Protein AF-R1HQ92-F1 (afdb_monomer_lite)

Foldseek 3Di:
DPQCQAPVSVLVVLCPDDPCVVVPVDDDPDGRDDDDQAWEAEVPQDDVPDGHAQVRGIRARCVLVCRVVRRVVLVVVVVVPDSVVSSVVSVVVVVVRLVSQLVSLVVDPVCCVDPVSVCRVVPHRHYHD

Sequence (129 aa):
AAGLATAPGWAAALASTAKTRDLAAGTPIGPLRVVSAASHRLAPVSGPGWVAVGDAALAVDPLSSGGAAFAIESGRRAAAGSEAGYRAFVGSAAAEYRAVRREVYGWEARFAGNAFWRDRAEDRGLEVS

pLDDT: mean 88.84, std 8.11, range [52.06, 97.75]

Secondary structure (DSSP, 8-state):
-TTTTSHHHHHHHHHT-SSSTTTT-S--SS---------EE-SSSEETTEE--GGGTEE--GGG--HHHHHHHHHHHHHT--HHHHHHHHHHHHHHHHHHHHHHHHT--TTTTSHHHHHHHTTTT-EE-

InterPro domains:
  IPR036188 FAD/NAD(P)-binding domain superfamily [G3DSA:3.50.50.60] (3-127)
  IPR036188 FAD/NAD(P)-binding domain superfamily [SSF51905] (37-114)

Organism: NCBI:txid1292037

Structure (mmCIF, N/CA/C/O backbone):
data_AF-R1HQ92-F1
#
_entry.id   AF-R1HQ92-F1
#
loop_
_atom_site.group_PDB
_atom_site.id
_atom_site.type_symbol
_atom_site.label_atom_id
_atom_site.label_alt_id
_atom_site.label_comp_id
_atom_site.label_asym_id
_atom_site.label_entity_id
_atom_site.label_seq_id
_atom_site.pdbx_PDB_ins_code
_atom_site.Cartn_x
_atom_site.Cartn_y
_atom_site.Cartn_z
_atom_site.occupancy
_atom_site.B_iso_or_equiv
_atom_site.auth_seq_id
_atom_site.auth_comp_id
_atom_site.auth_asym_id
_atom_site.auth_atom_id
_atom_site.pdbx_PDB_model_num
ATOM 1 N N . ALA A 1 1 ? -3.850 -6.475 22.691 1.00 52.38 1 ALA A N 1
ATOM 2 C CA . ALA A 1 1 ? -4.342 -6.450 21.294 1.00 52.38 1 ALA A CA 1
ATOM 3 C C . ALA A 1 1 ? -4.906 -7.796 20.804 1.00 52.38 1 ALA A C 1
ATOM 5 O O . ALA A 1 1 ? -5.400 -7.849 19.682 1.00 52.38 1 ALA A O 1
ATOM 6 N N . ALA A 1 2 ? -4.894 -8.868 21.612 1.00 52.06 2 ALA A N 1
ATOM 7 C CA . ALA A 1 2 ? -5.565 -10.121 21.265 1.00 52.06 2 ALA A CA 1
ATOM 8 C C . ALA A 1 2 ? -7.085 -9.886 21.218 1.00 52.06 2 ALA A C 1
ATOM 10 O O . ALA A 1 2 ? -7.711 -9.697 22.255 1.00 52.06 2 ALA A O 1
ATOM 11 N N . GLY A 1 3 ? -7.652 -9.783 20.016 1.00 79.62 3 GLY A N 1
ATOM 12 C CA . GLY A 1 3 ? -9.095 -9.615 19.826 1.00 79.62 3 GLY A CA 1
ATOM 13 C C . GLY A 1 3 ? -9.501 -8.757 18.633 1.00 79.62 3 GLY A C 1
ATOM 14 O O . GLY A 1 3 ? -10.579 -8.973 18.103 1.00 79.62 3 GLY A O 1
ATOM 15 N N . LEU A 1 4 ? -8.656 -7.842 18.140 1.00 87.81 4 LEU A N 1
ATOM 16 C CA . LEU A 1 4 ? -9.046 -6.982 17.004 1.00 87.81 4 LEU A CA 1
ATOM 17 C C . LEU A 1 4 ? -9.327 -7.766 15.714 1.00 87.81 4 LEU A C 1
ATOM 19 O O . LEU A 1 4 ? -10.104 -7.317 14.881 1.00 87.81 4 LEU A O 1
ATOM 23 N N . ALA A 1 5 ? -8.719 -8.945 15.563 1.00 89.62 5 ALA A N 1
ATOM 24 C CA . ALA A 1 5 ? -8.933 -9.825 14.419 1.00 89.62 5 ALA A CA 1
ATOM 25 C C . ALA A 1 5 ? -10.205 -10.690 14.521 1.00 89.62 5 ALA A C 1
ATOM 27 O O . ALA A 1 5 ? -10.425 -11.554 13.678 1.00 89.62 5 ALA A O 1
ATOM 28 N N . THR A 1 6 ? -11.037 -10.490 15.547 1.00 90.44 6 THR A N 1
ATOM 29 C CA . THR A 1 6 ? -12.331 -11.166 15.692 1.00 90.44 6 THR A CA 1
ATOM 30 C C . THR A 1 6 ? -13.462 -10.158 15.545 1.00 90.44 6 THR A C 1
ATOM 32 O O . THR A 1 6 ? -13.312 -8.991 15.904 1.00 90.44 6 THR A O 1
ATOM 35 N N . ALA A 1 7 ? -14.619 -10.596 15.039 1.00 88.81 7 ALA A N 1
ATOM 36 C CA . ALA A 1 7 ? -15.773 -9.709 14.897 1.00 88.81 7 ALA A CA 1
ATOM 37 C C . ALA A 1 7 ? -16.185 -9.040 16.231 1.00 88.81 7 ALA A C 1
ATOM 39 O O . ALA A 1 7 ? -16.372 -7.822 16.227 1.00 88.81 7 ALA A O 1
ATOM 40 N N . PRO A 1 8 ? -16.240 -9.750 17.382 1.00 89.19 8 PRO A N 1
ATOM 41 C CA . PRO A 1 8 ? -16.550 -9.116 18.663 1.00 89.19 8 PRO A CA 1
ATOM 42 C C . PRO A 1 8 ? -15.497 -8.099 19.115 1.00 89.19 8 PRO A C 1
ATOM 44 O O . PRO A 1 8 ? -15.851 -7.020 19.587 1.00 89.19 8 PRO A O 1
ATOM 47 N N . GLY A 1 9 ? -14.204 -8.406 18.963 1.00 92.06 9 GLY A N 1
ATOM 48 C CA . GLY A 1 9 ? -13.152 -7.489 19.401 1.00 92.06 9 GLY A CA 1
ATOM 49 C C . GLY A 1 9 ? -13.012 -6.267 18.492 1.00 92.06 9 GLY A C 1
ATOM 50 O O . GLY A 1 9 ? -12.788 -5.166 18.995 1.00 92.06 9 GLY A O 1
ATOM 51 N N . TRP A 1 10 ? -13.225 -6.424 17.182 1.00 90.31 10 TRP A N 1
ATOM 52 C CA . TRP A 1 10 ? -13.344 -5.303 16.248 1.00 90.31 10 TRP A CA 1
ATOM 53 C C . TRP A 1 10 ? -14.525 -4.393 16.606 1.00 90.31 10 TRP A C 1
ATOM 55 O O . TRP A 1 10 ? -14.347 -3.183 16.734 1.00 90.31 10 TRP A O 1
ATOM 65 N N . ALA A 1 11 ? -15.711 -4.966 16.838 1.00 89.19 11 ALA A N 1
ATOM 66 C CA . ALA A 1 11 ? -16.904 -4.206 17.207 1.00 89.19 11 ALA A CA 1
ATOM 67 C C . ALA A 1 11 ? -16.719 -3.441 18.528 1.00 89.19 11 ALA A C 1
ATOM 69 O O . ALA A 1 11 ? -17.058 -2.261 18.610 1.00 89.19 11 ALA A O 1
ATOM 70 N N . ALA A 1 12 ? -16.121 -4.076 19.541 1.00 90.44 12 ALA A N 1
ATOM 71 C CA . ALA A 1 12 ? -15.811 -3.427 20.813 1.00 90.44 12 ALA A CA 1
ATOM 72 C C . ALA A 1 12 ? -14.825 -2.258 20.642 1.00 90.44 12 ALA A C 1
ATOM 74 O O . ALA A 1 12 ? -15.029 -1.181 21.207 1.00 90.44 12 ALA A O 1
ATOM 75 N N . ALA A 1 13 ? -13.779 -2.437 19.830 1.00 91.19 13 ALA A N 1
ATOM 76 C CA . ALA A 1 13 ? -12.817 -1.378 19.549 1.00 91.19 13 ALA A CA 1
ATOM 77 C C . ALA A 1 13 ? -13.461 -0.208 18.794 1.00 91.19 13 ALA A C 1
ATOM 79 O O . ALA A 1 13 ? -13.306 0.939 19.210 1.00 91.19 13 ALA A O 1
ATOM 80 N N . LEU A 1 14 ? -14.245 -0.485 17.750 1.00 90.44 14 LEU A N 1
ATOM 81 C CA . LEU A 1 14 ? -14.992 0.526 17.005 1.00 90.44 14 LEU A CA 1
ATOM 82 C C . LEU A 1 14 ? -15.946 1.312 17.915 1.00 90.44 14 LEU A C 1
ATOM 84 O O . LEU A 1 14 ? -15.967 2.545 17.878 1.00 90.44 14 LEU A O 1
ATOM 88 N N . ALA A 1 15 ? -16.662 0.609 18.795 1.00 90.62 15 ALA A N 1
ATOM 89 C CA . ALA A 1 15 ? -17.540 1.222 19.780 1.00 90.62 15 ALA A CA 1
ATOM 90 C C . ALA A 1 15 ? -16.769 2.118 20.760 1.00 90.62 15 ALA A C 1
ATOM 92 O O . ALA A 1 15 ? -17.334 3.099 21.216 1.00 90.62 15 ALA A O 1
ATOM 93 N N . SER A 1 16 ? -15.498 1.859 21.069 1.00 92.25 16 SER A N 1
ATOM 94 C CA . SER A 1 16 ? -14.697 2.725 21.954 1.00 92.25 16 SER A CA 1
ATOM 95 C C . SER A 1 16 ? -14.192 4.024 21.302 1.00 92.25 16 SER A C 1
ATOM 97 O O . SER A 1 16 ? -13.644 4.883 21.992 1.00 92.25 16 SER A O 1
ATOM 99 N N . THR A 1 17 ? -14.371 4.203 19.988 1.00 92.31 17 THR A N 1
ATOM 100 C CA . THR A 1 17 ? -13.892 5.402 19.281 1.00 92.31 17 THR A CA 1
ATOM 101 C C . THR A 1 17 ? -14.752 6.633 19.580 1.00 92.31 17 THR A C 1
ATOM 103 O O . THR A 1 17 ? -15.971 6.551 19.662 1.00 92.31 17 THR A O 1
ATOM 106 N N . ALA A 1 18 ? -14.134 7.810 19.704 1.00 92.19 18 ALA A N 1
ATOM 107 C CA . ALA A 1 18 ? -14.866 9.042 20.021 1.00 92.19 18 ALA A CA 1
ATOM 108 C C . ALA A 1 18 ? -15.536 9.703 18.801 1.00 92.19 18 ALA A C 1
ATOM 110 O O . ALA A 1 18 ? -16.542 10.386 18.951 1.00 92.19 18 ALA A O 1
ATOM 111 N N . LYS A 1 19 ? -14.954 9.557 17.602 1.00 91.38 19 LYS A N 1
ATOM 112 C CA . LYS A 1 19 ? -15.367 10.308 16.397 1.00 91.38 19 LYS A CA 1
ATOM 113 C C . LYS A 1 19 ? -16.058 9.463 15.332 1.00 91.38 19 LYS A C 1
ATOM 115 O O . LYS A 1 19 ? -16.742 10.017 14.483 1.00 91.38 19 LYS A O 1
ATOM 120 N N . THR A 1 20 ? -15.870 8.147 15.360 1.00 91.62 20 THR A N 1
ATOM 121 C CA . THR A 1 20 ? -16.321 7.245 14.291 1.00 91.62 20 THR A CA 1
ATOM 122 C C . THR A 1 20 ? -17.373 6.241 14.743 1.00 91.62 20 THR A C 1
ATOM 124 O O . THR A 1 20 ? -17.961 5.586 13.889 1.00 91.62 20 THR A O 1
ATOM 127 N N . ARG A 1 21 ? -17.649 6.122 16.051 1.00 92.88 21 ARG A N 1
ATOM 128 C CA . ARG A 1 21 ? -18.590 5.120 16.576 1.00 92.88 21 ARG A CA 1
ATOM 129 C C . ARG A 1 21 ? -19.995 5.278 15.992 1.00 92.88 21 ARG A C 1
ATOM 131 O O . ARG A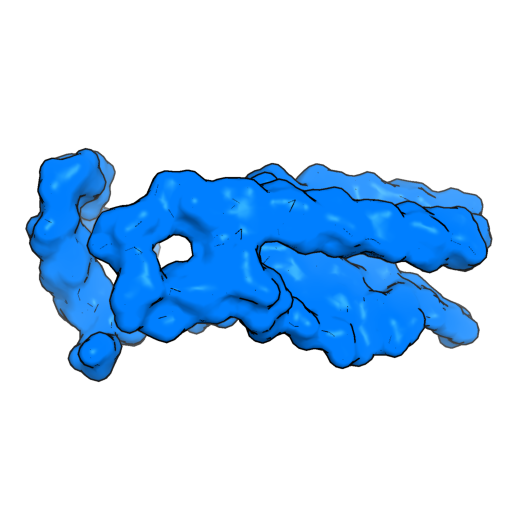 1 21 ? -20.564 4.293 15.544 1.00 92.88 21 ARG A O 1
ATOM 138 N N . ASP A 1 22 ? -20.498 6.512 15.923 1.00 90.88 22 ASP A N 1
ATOM 139 C CA . ASP A 1 22 ? -21.857 6.792 15.448 1.00 90.88 22 ASP A CA 1
ATOM 140 C C . ASP A 1 22 ? -21.953 6.619 13.926 1.00 90.88 22 ASP A C 1
ATOM 142 O O . ASP A 1 22 ? -22.921 6.060 13.422 1.00 90.88 22 ASP A O 1
ATOM 146 N N . LEU A 1 23 ? -20.902 7.010 13.193 1.00 89.12 23 LEU A N 1
ATOM 147 C CA . LEU A 1 23 ? -20.809 6.817 11.739 1.00 89.12 23 LEU A CA 1
ATOM 148 C C . LEU A 1 23 ? -20.759 5.339 11.343 1.00 89.12 23 LEU A C 1
ATOM 150 O O . LEU A 1 23 ? -21.175 4.973 10.248 1.00 89.12 23 LEU A O 1
ATOM 154 N N . ALA A 1 24 ? -20.227 4.498 12.224 1.00 86.75 24 ALA A N 1
ATOM 155 C CA . ALA A 1 24 ? -20.025 3.083 11.970 1.00 86.75 24 ALA A CA 1
ATOM 156 C C . ALA A 1 24 ? -21.034 2.187 12.712 1.00 86.75 24 ALA A C 1
ATOM 158 O O . ALA A 1 24 ? -20.853 0.970 12.739 1.00 86.75 24 ALA A O 1
ATOM 159 N N . ALA A 1 25 ? -22.105 2.760 13.276 1.00 81.06 25 ALA A N 1
ATOM 160 C CA . ALA A 1 25 ? -23.159 2.067 14.027 1.00 81.06 25 ALA A CA 1
ATOM 161 C C . ALA A 1 25 ? -24.096 1.193 13.153 1.00 81.06 25 ALA A C 1
ATOM 163 O O . ALA A 1 25 ? -25.276 1.027 13.457 1.00 81.06 25 ALA A O 1
ATOM 164 N N . GLY A 1 26 ? -23.586 0.641 12.049 1.00 85.12 26 GLY A N 1
ATOM 165 C CA . GLY A 1 26 ? -24.333 -0.183 11.101 1.00 85.12 26 GLY A CA 1
ATOM 166 C C . GLY A 1 26 ? -24.236 -1.687 11.365 1.00 85.12 26 GLY A C 1
ATOM 167 O O . GLY A 1 26 ? -23.486 -2.163 12.219 1.00 85.12 26 GLY A O 1
ATOM 168 N N . THR A 1 27 ? -24.986 -2.459 10.580 1.00 84.50 27 THR A N 1
ATOM 169 C CA . THR A 1 27 ? -24.920 -3.925 10.586 1.00 84.50 27 THR A CA 1
ATOM 170 C C . THR A 1 27 ? -23.838 -4.412 9.614 1.00 84.50 27 THR A C 1
ATOM 172 O O . THR A 1 27 ? -23.852 -4.007 8.449 1.00 84.50 27 THR A O 1
ATOM 175 N N . PRO A 1 28 ? -22.911 -5.294 10.035 1.00 84.25 28 PRO A N 1
ATOM 176 C CA . PRO A 1 28 ? -21.953 -5.910 9.123 1.00 84.25 28 PRO A CA 1
ATOM 177 C C . PRO A 1 28 ? -22.656 -6.670 7.990 1.00 84.25 28 PRO A C 1
ATOM 179 O O . PRO A 1 28 ? -23.521 -7.504 8.242 1.00 84.25 28 PRO A O 1
ATOM 182 N N . ILE A 1 29 ? -22.245 -6.423 6.745 1.00 89.69 29 ILE A N 1
ATOM 183 C CA . ILE A 1 29 ? -22.792 -7.086 5.545 1.00 89.69 29 ILE A CA 1
ATOM 184 C C . ILE A 1 29 ? -22.062 -8.395 5.181 1.00 89.69 29 ILE A C 1
ATOM 186 O O . ILE A 1 29 ? -22.310 -8.977 4.129 1.00 89.69 29 ILE A O 1
ATOM 190 N N . GLY A 1 30 ? -21.134 -8.859 6.025 1.00 89.94 30 GLY A N 1
ATOM 191 C CA . GLY A 1 30 ? -20.328 -10.057 5.787 1.00 89.94 30 GLY A CA 1
ATOM 192 C C . GLY A 1 30 ? -19.321 -10.348 6.909 1.00 89.94 30 GLY A C 1
ATOM 193 O O . GLY A 1 30 ? -19.259 -9.600 7.890 1.00 89.94 30 GLY A O 1
ATOM 194 N N . PRO A 1 31 ? -18.531 -11.432 6.787 1.00 91.38 31 PRO A N 1
ATOM 195 C CA . PRO A 1 31 ? -17.537 -11.8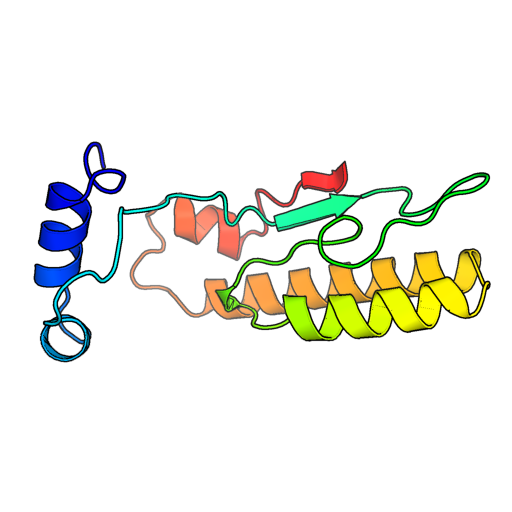03 7.790 1.00 91.38 31 PRO A CA 1
ATOM 196 C C . PRO A 1 31 ? -16.387 -10.788 7.859 1.00 91.38 31 PRO A C 1
ATOM 198 O O . PRO A 1 31 ? -15.993 -10.202 6.847 1.00 91.38 31 PRO A O 1
ATOM 201 N N . LEU A 1 32 ? -15.803 -10.624 9.052 1.00 90.25 32 LEU A N 1
ATOM 202 C CA . LEU A 1 32 ? -14.597 -9.817 9.237 1.00 90.25 32 LEU A CA 1
ATOM 203 C C . LEU A 1 32 ? -13.439 -10.433 8.443 1.00 90.25 32 LEU A C 1
ATOM 205 O O . LEU A 1 32 ? -13.120 -11.610 8.609 1.00 90.25 32 LEU A O 1
ATOM 209 N N . ARG A 1 33 ? -12.783 -9.616 7.617 1.00 91.69 33 ARG A N 1
ATOM 210 C CA . ARG A 1 33 ? -11.547 -9.985 6.924 1.00 91.69 33 ARG A CA 1
ATOM 211 C C . ARG A 1 33 ? -10.410 -9.116 7.424 1.00 91.69 33 ARG A C 1
ATOM 213 O O . ARG A 1 33 ? -10.512 -7.894 7.405 1.00 91.69 33 ARG A O 1
ATOM 220 N N . VAL A 1 34 ? -9.332 -9.765 7.843 1.00 90.56 34 VAL A N 1
ATOM 221 C CA . VAL A 1 34 ? -8.090 -9.104 8.232 1.00 90.56 34 VAL A CA 1
ATOM 222 C C . VAL A 1 34 ? -7.062 -9.411 7.163 1.00 90.56 34 VAL A C 1
ATOM 224 O O . VAL A 1 34 ? -6.785 -10.573 6.878 1.00 90.56 34 VAL A O 1
ATOM 227 N N . VAL A 1 35 ? -6.523 -8.360 6.561 1.00 90.50 35 VAL A N 1
ATOM 228 C CA . VAL A 1 35 ? -5.479 -8.444 5.542 1.00 90.50 35 VAL A CA 1
ATOM 229 C C . VAL A 1 35 ? -4.306 -7.575 5.965 1.00 90.50 35 VAL A C 1
ATOM 231 O O . VAL A 1 35 ? -4.476 -6.600 6.701 1.00 90.50 35 VAL A O 1
ATOM 234 N N . SER A 1 36 ? -3.108 -7.944 5.522 1.00 87.00 36 SER A N 1
ATOM 235 C CA . SER A 1 36 ? -1.933 -7.106 5.728 1.00 87.00 36 SER A CA 1
ATOM 236 C C . SER A 1 36 ? -2.078 -5.807 4.936 1.00 87.00 36 SER A C 1
ATOM 238 O O . SER A 1 36 ? -2.438 -5.835 3.763 1.00 87.00 36 SER A O 1
ATOM 240 N N . ALA A 1 37 ? -1.762 -4.684 5.576 1.00 86.19 37 ALA A N 1
ATOM 241 C CA . ALA A 1 37 ? -1.575 -3.387 4.926 1.00 86.19 37 ALA A CA 1
ATOM 242 C C . ALA A 1 37 ? -0.082 -3.008 4.878 1.00 86.19 37 ALA A C 1
ATOM 244 O O . ALA A 1 37 ? 0.269 -1.828 4.918 1.00 86.19 37 ALA A O 1
ATOM 245 N N . ALA A 1 38 ? 0.804 -4.011 4.899 1.00 87.25 38 ALA A N 1
ATOM 246 C CA . ALA A 1 38 ? 2.240 -3.800 4.815 1.00 87.25 38 ALA A CA 1
ATOM 247 C C . ALA A 1 38 ? 2.621 -3.239 3.444 1.00 87.25 38 ALA A C 1
ATOM 249 O O . ALA A 1 38 ? 2.118 -3.668 2.406 1.00 87.25 38 ALA A O 1
ATOM 250 N N . SER A 1 39 ? 3.531 -2.277 3.466 1.00 90.00 39 SER A N 1
ATOM 251 C CA . SER A 1 39 ? 4.054 -1.643 2.267 1.00 90.00 39 SER A CA 1
ATOM 252 C C . SER A 1 39 ? 5.343 -2.331 1.852 1.00 90.00 39 SER A C 1
ATOM 254 O O . SER A 1 39 ? 6.185 -2.632 2.699 1.00 90.00 39 SER A O 1
ATOM 256 N N . HIS A 1 40 ? 5.505 -2.565 0.558 1.00 92.12 40 HIS A N 1
ATOM 257 C CA . HIS A 1 40 ? 6.675 -3.246 0.019 1.00 92.12 40 HIS A CA 1
ATOM 258 C C . HIS A 1 40 ? 6.977 -2.752 -1.389 1.00 92.12 40 HIS A C 1
ATOM 260 O O . HIS A 1 40 ? 6.109 -2.203 -2.066 1.00 92.12 40 HIS A O 1
ATOM 266 N N . ARG A 1 41 ? 8.207 -2.981 -1.839 1.00 93.75 41 ARG A N 1
ATOM 267 C CA . ARG A 1 41 ? 8.628 -2.746 -3.219 1.00 93.75 41 ARG A CA 1
ATOM 268 C C . ARG A 1 41 ? 9.440 -3.930 -3.714 1.00 93.75 41 ARG A C 1
ATOM 270 O O . ARG A 1 41 ? 10.414 -4.299 -3.065 1.00 93.75 41 ARG A O 1
ATOM 277 N N . LEU A 1 42 ? 9.118 -4.416 -4.907 1.00 96.06 42 LEU A N 1
ATOM 278 C CA . LEU A 1 42 ? 9.940 -5.403 -5.597 1.00 96.06 42 LEU A CA 1
ATOM 279 C C . LEU A 1 42 ? 11.200 -4.744 -6.193 1.00 96.06 42 LEU A C 1
ATOM 281 O O . LEU A 1 42 ? 11.135 -3.658 -6.781 1.00 96.06 42 LEU A O 1
ATOM 285 N N . ALA A 1 43 ? 12.362 -5.374 -6.063 1.00 91.25 43 ALA A N 1
ATOM 286 C CA . ALA A 1 43 ? 13.614 -4.940 -6.668 1.00 91.25 43 ALA A CA 1
ATOM 287 C C . ALA A 1 43 ? 14.453 -6.157 -7.121 1.00 91.25 43 ALA A C 1
ATOM 289 O O . ALA A 1 43 ? 15.077 -6.812 -6.293 1.00 91.25 43 ALA A O 1
ATOM 290 N N . PRO A 1 44 ? 14.573 -6.428 -8.437 1.00 92.75 44 PRO A N 1
ATOM 291 C CA . PRO A 1 44 ? 14.115 -5.611 -9.564 1.00 92.75 44 PRO A CA 1
ATOM 292 C C . PRO A 1 44 ? 12.603 -5.721 -9.832 1.00 92.75 44 PRO A C 1
ATOM 294 O O . PRO A 1 44 ? 12.009 -6.755 -9.592 1.00 92.75 44 PRO A O 1
ATOM 297 N N . VAL A 1 45 ? 11.983 -4.681 -10.406 1.00 95.75 45 VAL A N 1
ATOM 298 C CA . VAL A 1 45 ? 10.536 -4.672 -10.756 1.00 95.75 45 VAL A CA 1
ATOM 299 C C . VAL A 1 45 ? 10.207 -5.354 -12.091 1.00 95.75 45 VAL A C 1
ATOM 301 O O . VAL A 1 45 ? 9.053 -5.399 -12.511 1.00 95.75 45 VAL A O 1
ATOM 304 N N . SER A 1 46 ? 11.226 -5.828 -12.799 1.00 94.94 46 SER A N 1
ATOM 305 C CA . SER A 1 46 ? 11.119 -6.467 -14.109 1.00 94.94 46 SER A CA 1
ATOM 306 C C . SER A 1 46 ? 12.311 -7.388 -14.348 1.00 94.94 46 SER A C 1
ATOM 308 O O . SER A 1 46 ? 13.352 -7.274 -13.686 1.00 94.94 46 SER A O 1
ATOM 310 N N . GLY A 1 47 ? 12.180 -8.262 -15.337 1.00 92.75 47 GLY A N 1
ATOM 311 C CA . GLY A 1 47 ? 13.242 -9.138 -15.807 1.00 92.75 47 GLY A CA 1
ATOM 312 C C . GLY A 1 47 ? 12.869 -9.809 -17.129 1.00 92.75 47 GLY A C 1
ATOM 313 O O . GLY A 1 47 ? 11.874 -9.436 -17.754 1.00 92.75 47 GLY A O 1
ATOM 314 N N . PRO A 1 48 ? 13.653 -10.798 -17.586 1.00 92.00 48 PRO A N 1
ATOM 315 C CA . PRO A 1 48 ? 13.411 -11.452 -18.868 1.00 92.00 48 PRO A CA 1
ATOM 316 C C . PRO A 1 48 ? 11.996 -12.042 -18.957 1.00 92.00 48 PRO A C 1
ATOM 318 O O . PRO A 1 48 ? 11.658 -12.975 -18.233 1.00 92.00 48 PRO A O 1
ATOM 321 N N . GLY A 1 49 ? 11.169 -11.486 -19.848 1.00 91.75 49 GLY A N 1
ATOM 322 C CA . GLY A 1 49 ? 9.805 -11.959 -20.100 1.00 91.75 49 GLY A CA 1
ATOM 323 C C . GLY A 1 49 ? 8.763 -11.581 -19.042 1.00 91.75 49 GLY A C 1
ATOM 324 O O . GLY A 1 49 ? 7.641 -12.074 -19.122 1.00 91.75 49 GLY A O 1
ATOM 325 N N . TRP A 1 50 ? 9.089 -10.721 -18.069 1.00 94.88 50 TRP A N 1
ATOM 326 C CA . TRP A 1 50 ? 8.134 -10.323 -17.034 1.00 94.88 50 TRP A CA 1
ATOM 327 C C . TRP A 1 50 ? 8.325 -8.886 -16.542 1.00 94.88 50 TRP A C 1
ATOM 329 O O . TRP A 1 50 ? 9.420 -8.321 -16.533 1.00 94.88 50 TRP A O 1
ATOM 339 N N . VAL A 1 51 ? 7.225 -8.303 -16.073 1.00 96.69 51 VAL A N 1
ATOM 340 C CA . VAL A 1 51 ? 7.183 -6.986 -15.438 1.00 96.69 51 VAL A CA 1
ATOM 341 C C . VAL A 1 51 ? 6.131 -7.009 -14.333 1.00 96.69 51 VAL A C 1
ATOM 343 O O . VAL A 1 51 ? 4.998 -7.428 -14.561 1.00 96.69 51 VAL A O 1
ATOM 346 N N . ALA A 1 52 ? 6.508 -6.603 -13.123 1.00 97.75 52 ALA A N 1
ATOM 347 C CA . ALA A 1 52 ? 5.568 -6.442 -12.022 1.00 97.75 52 AL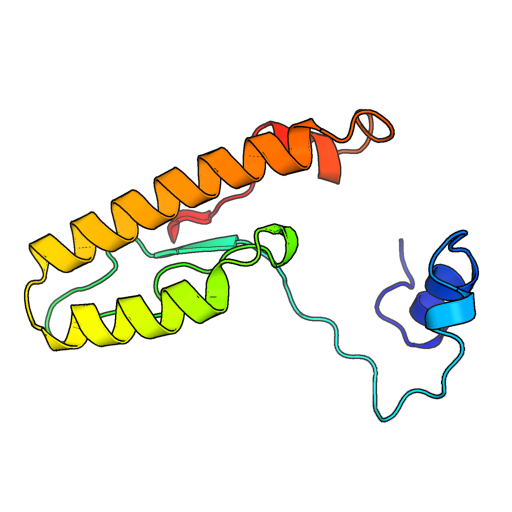A A CA 1
ATOM 348 C C . ALA A 1 52 ? 4.855 -5.092 -12.158 1.00 97.75 52 ALA A C 1
ATOM 350 O O . ALA A 1 52 ? 5.495 -4.102 -12.507 1.00 97.75 52 ALA A O 1
ATOM 351 N N . VAL A 1 53 ? 3.553 -5.030 -11.871 1.00 97.50 53 VAL A N 1
ATOM 352 C CA . VAL A 1 53 ? 2.717 -3.813 -11.933 1.00 97.50 53 VAL A CA 1
ATOM 353 C C . VAL A 1 53 ? 1.798 -3.737 -10.715 1.00 97.50 53 VAL A C 1
ATOM 355 O O . VAL A 1 53 ? 1.546 -4.754 -10.068 1.00 97.50 53 VAL A O 1
ATOM 358 N N . GLY A 1 54 ? 1.293 -2.543 -10.396 1.00 96.00 54 GLY A N 1
ATOM 359 C CA . GLY A 1 54 ? 0.465 -2.311 -9.208 1.00 96.00 54 GLY A CA 1
ATOM 360 C C . GLY A 1 54 ? 1.115 -2.832 -7.933 1.00 96.00 54 GLY A C 1
ATOM 361 O O . GLY A 1 54 ? 2.328 -2.698 -7.759 1.00 96.00 54 GLY A O 1
ATOM 362 N N . ASP A 1 55 ? 0.320 -3.469 -7.076 1.00 94.69 55 ASP A N 1
ATOM 363 C CA . ASP A 1 55 ?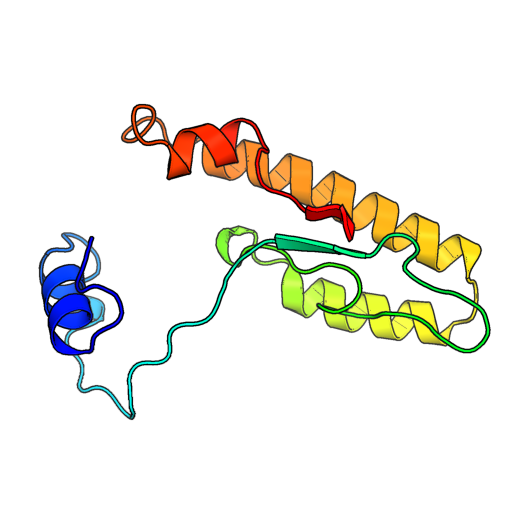 0.796 -3.975 -5.786 1.00 94.69 55 ASP A CA 1
ATOM 364 C C . ASP A 1 55 ? 1.928 -5.001 -5.919 1.00 94.69 55 ASP A C 1
ATOM 366 O O . ASP A 1 55 ? 2.707 -5.134 -4.989 1.00 94.69 55 ASP A O 1
ATOM 370 N N . ALA A 1 56 ? 2.085 -5.682 -7.064 1.00 95.69 56 ALA A N 1
ATOM 371 C CA . ALA A 1 56 ? 3.218 -6.586 -7.282 1.00 95.69 56 ALA A CA 1
ATOM 372 C C . ALA A 1 56 ? 4.556 -5.843 -7.462 1.00 95.69 56 ALA A C 1
ATOM 374 O O . ALA A 1 56 ? 5.618 -6.423 -7.247 1.00 95.69 56 ALA A O 1
ATOM 375 N N . ALA A 1 57 ? 4.527 -4.580 -7.901 1.00 96.31 57 ALA A N 1
ATOM 376 C CA . ALA A 1 57 ? 5.720 -3.743 -8.035 1.00 96.31 57 ALA A CA 1
ATOM 377 C C . ALA A 1 57 ? 5.974 -2.896 -6.785 1.00 96.31 57 ALA A C 1
ATOM 379 O O . ALA A 1 57 ? 7.118 -2.762 -6.343 1.00 96.31 57 ALA A O 1
ATOM 380 N N . LEU A 1 58 ? 4.915 -2.288 -6.254 1.00 94.81 58 LEU A N 1
ATOM 381 C CA . LEU A 1 58 ? 4.952 -1.404 -5.097 1.00 94.81 58 LEU A CA 1
ATOM 382 C C . LEU A 1 58 ? 3.558 -1.374 -4.467 1.00 94.81 58 LEU A C 1
ATOM 384 O O . LEU A 1 58 ? 2.626 -0.845 -5.071 1.00 94.81 58 LEU A O 1
ATOM 388 N N . ALA A 1 59 ? 3.437 -1.874 -3.239 1.00 93.12 59 ALA A N 1
ATOM 389 C CA . ALA A 1 59 ? 2.253 -1.667 -2.414 1.00 93.12 59 ALA A CA 1
ATOM 390 C C . ALA A 1 59 ? 2.533 -0.579 -1.372 1.00 93.12 59 ALA A C 1
ATOM 392 O O . ALA A 1 59 ? 3.558 -0.600 -0.684 1.00 93.12 59 ALA A O 1
ATOM 393 N N . VAL A 1 60 ? 1.601 0.360 -1.236 1.00 90.38 60 VAL A N 1
ATOM 394 C CA . VAL A 1 60 ? 1.673 1.490 -0.299 1.00 90.38 60 VAL A CA 1
ATOM 395 C C . VAL A 1 60 ? 0.589 1.362 0.763 1.00 90.38 60 VAL A C 1
ATOM 397 O O . VAL A 1 60 ? -0.485 0.825 0.494 1.00 90.38 60 VAL A O 1
ATOM 400 N N . ASP A 1 61 ? 0.843 1.839 1.982 1.00 87.62 61 ASP A N 1
ATOM 401 C CA . ASP A 1 61 ? -0.181 1.796 3.026 1.00 87.62 61 ASP A CA 1
ATOM 402 C C . ASP A 1 61 ? -1.349 2.746 2.689 1.00 87.62 61 ASP A C 1
ATOM 404 O O . ASP A 1 61 ? -1.134 3.823 2.114 1.00 87.62 61 ASP A O 1
ATOM 408 N N . PRO A 1 62 ? -2.595 2.374 3.037 1.00 76.31 62 PRO A N 1
ATOM 409 C CA . PRO A 1 62 ? -3.793 3.073 2.574 1.00 76.31 62 PRO A CA 1
ATOM 410 C C . PRO A 1 62 ? -3.914 4.507 3.098 1.00 76.31 62 PRO A C 1
ATOM 412 O O . PRO A 1 62 ? -4.658 5.293 2.517 1.00 76.31 62 PRO A O 1
ATOM 415 N N . LEU A 1 63 ? -3.166 4.877 4.143 1.00 80.25 63 LEU A N 1
ATOM 416 C CA . LEU A 1 63 ? -3.152 6.244 4.664 1.00 80.25 63 LEU A CA 1
ATOM 417 C C . LEU A 1 63 ? -2.586 7.245 3.643 1.00 80.25 63 LEU A C 1
ATOM 419 O O . LEU A 1 63 ? -2.988 8.402 3.632 1.00 80.25 63 LEU A O 1
ATOM 423 N N . SER A 1 64 ? -1.694 6.788 2.759 1.00 70.94 64 SER A N 1
ATOM 424 C CA . SER A 1 64 ? -1.062 7.615 1.722 1.00 70.94 64 SER A CA 1
ATOM 425 C C . SER A 1 64 ? -1.909 7.801 0.450 1.00 70.94 64 SER A C 1
ATOM 427 O O . SER A 1 64 ? -1.550 8.597 -0.410 1.00 70.94 64 SER A O 1
ATOM 429 N N . SER A 1 65 ? -3.029 7.075 0.311 1.00 71.12 65 SER A N 1
ATOM 430 C CA . SER A 1 65 ? -3.996 7.178 -0.799 1.00 71.12 65 SER A CA 1
ATOM 431 C C . SER A 1 65 ? -3.421 7.100 -2.237 1.00 71.12 65 SER A C 1
ATOM 433 O O . SER A 1 65 ? -4.004 7.665 -3.164 1.00 71.12 65 SER A O 1
ATOM 435 N N . GLY A 1 66 ? -2.314 6.378 -2.461 1.00 81.12 66 GLY A N 1
ATOM 436 C CA . GLY A 1 66 ? -1.633 6.319 -3.771 1.00 81.12 66 GLY A CA 1
ATOM 437 C C . GLY A 1 66 ? -1.798 5.029 -4.594 1.00 81.12 66 GLY A C 1
ATOM 438 O O . GLY A 1 66 ? -1.512 5.028 -5.791 1.00 81.12 66 GLY A O 1
ATOM 439 N N . GLY A 1 67 ? -2.258 3.926 -3.987 1.00 87.44 67 GLY A N 1
ATOM 440 C CA . GLY A 1 67 ? -2.143 2.580 -4.579 1.00 87.44 67 GLY A CA 1
ATOM 441 C C . GLY A 1 67 ? -2.882 2.388 -5.910 1.00 87.44 67 GLY A C 1
ATOM 442 O O . GLY A 1 67 ? -2.303 1.907 -6.881 1.00 87.44 67 GLY A O 1
ATOM 443 N N . ALA A 1 68 ? -4.142 2.825 -6.000 1.00 91.00 68 ALA A N 1
ATOM 444 C CA . ALA A 1 68 ? -4.949 2.639 -7.210 1.00 91.00 68 ALA A CA 1
ATOM 445 C C . ALA A 1 68 ? -4.422 3.449 -8.410 1.00 91.00 68 ALA A C 1
ATOM 447 O O . ALA A 1 68 ? -4.336 2.931 -9.524 1.00 91.00 68 ALA A O 1
ATOM 448 N N . ALA A 1 69 ? -4.029 4.707 -8.181 1.00 91.94 69 ALA A N 1
ATOM 449 C CA . ALA A 1 69 ? -3.449 5.557 -9.220 1.00 91.94 69 ALA A CA 1
ATOM 450 C C . ALA A 1 69 ? -2.117 4.980 -9.724 1.00 91.94 69 ALA A C 1
ATOM 452 O O . ALA A 1 69 ? -1.895 4.891 -10.934 1.00 91.94 69 ALA A O 1
ATOM 453 N N . PHE A 1 70 ? -1.267 4.510 -8.803 1.00 94.81 70 PHE A N 1
ATOM 454 C CA . PHE A 1 70 ? -0.027 3.825 -9.152 1.00 94.81 70 PHE A CA 1
ATOM 455 C C . PHE A 1 70 ? -0.281 2.545 -9.960 1.00 94.81 70 PHE A C 1
ATOM 457 O O . PHE A 1 70 ? 0.401 2.311 -10.956 1.00 94.81 70 PHE A O 1
ATOM 464 N N . ALA A 1 71 ? -1.271 1.727 -9.592 1.00 95.75 71 ALA A N 1
ATOM 465 C CA . ALA A 1 71 ? -1.589 0.492 -10.310 1.00 95.75 71 ALA A CA 1
ATOM 466 C C . ALA A 1 71 ? -1.974 0.734 -11.776 1.00 95.75 71 ALA A C 1
ATOM 468 O O . ALA A 1 71 ? -1.480 0.045 -12.669 1.00 95.75 71 ALA A O 1
ATOM 469 N N . ILE A 1 72 ? -2.787 1.758 -12.037 1.00 96.00 72 ILE A N 1
ATOM 470 C CA . ILE A 1 72 ? -3.185 2.124 -13.401 1.00 96.00 72 ILE A CA 1
ATOM 471 C C . ILE A 1 72 ? -1.978 2.640 -14.195 1.00 96.00 72 ILE A C 1
ATOM 473 O O . ILE A 1 72 ? -1.709 2.173 -15.305 1.00 96.00 72 ILE A O 1
ATOM 477 N N . GLU A 1 73 ? -1.224 3.582 -13.628 1.00 95.62 73 GLU A N 1
ATOM 478 C CA . GLU A 1 73 ? -0.095 4.201 -14.327 1.00 95.62 73 GLU A CA 1
ATOM 479 C C . GLU A 1 73 ? 1.056 3.213 -14.563 1.00 95.62 73 GLU A C 1
ATOM 481 O O . GLU A 1 73 ? 1.674 3.216 -15.631 1.00 95.62 73 GLU A O 1
ATOM 486 N N . SER A 1 74 ? 1.321 2.328 -13.601 1.00 96.88 74 SER A N 1
ATOM 487 C CA . SER A 1 74 ? 2.329 1.276 -13.738 1.00 96.88 74 SER A CA 1
ATOM 488 C C . SER A 1 74 ? 1.974 0.295 -14.855 1.00 96.88 74 SER A C 1
ATOM 490 O O . SER A 1 74 ? 2.826 0.027 -15.701 1.00 96.88 74 SER A O 1
ATOM 492 N N . GLY A 1 75 ? 0.717 -0.152 -14.947 1.00 96.88 75 GLY A N 1
ATOM 493 C CA . GLY A 1 75 ? 0.249 -0.981 -16.061 1.00 96.88 75 GLY A CA 1
ATOM 494 C C . GLY A 1 75 ? 0.426 -0.294 -17.420 1.00 96.88 75 GLY A C 1
ATOM 495 O O . GLY A 1 75 ? 0.972 -0.884 -18.355 1.00 96.88 75 GLY A O 1
ATOM 496 N N . ARG A 1 76 ? 0.053 0.989 -17.514 1.00 96.31 76 ARG A N 1
ATOM 497 C CA . ARG A 1 76 ? 0.201 1.784 -18.743 1.00 96.31 76 ARG A CA 1
ATOM 498 C C . ARG A 1 76 ? 1.664 1.920 -19.175 1.00 96.31 76 ARG A C 1
ATOM 500 O O . ARG A 1 76 ? 1.971 1.779 -20.358 1.00 96.31 76 ARG A O 1
ATOM 507 N N . ARG A 1 77 ? 2.576 2.201 -18.239 1.00 95.81 77 ARG A N 1
ATOM 508 C CA . ARG A 1 77 ? 4.010 2.357 -18.542 1.00 95.81 77 ARG A CA 1
ATOM 509 C C . ARG A 1 77 ? 4.694 1.036 -18.862 1.00 95.81 77 ARG A C 1
ATOM 511 O O . ARG A 1 77 ? 5.525 1.011 -19.764 1.00 95.81 77 ARG A O 1
ATOM 518 N N . ALA A 1 78 ? 4.334 -0.040 -18.168 1.00 95.19 78 ALA A N 1
ATOM 519 C CA . ALA A 1 78 ? 4.845 -1.375 -18.456 1.00 95.19 78 ALA A CA 1
ATOM 520 C C . ALA A 1 78 ? 4.500 -1.803 -19.892 1.00 95.19 78 ALA A C 1
ATOM 522 O O . ALA A 1 78 ? 5.362 -2.309 -20.607 1.00 95.19 78 ALA A O 1
ATOM 523 N N . ALA A 1 79 ? 3.281 -1.502 -20.355 1.00 93.69 79 ALA A N 1
ATOM 524 C CA . ALA A 1 79 ? 2.852 -1.781 -21.726 1.00 93.69 79 ALA A CA 1
ATOM 525 C C . ALA A 1 79 ? 3.610 -0.969 -22.797 1.00 93.69 79 ALA A C 1
ATOM 527 O O . ALA A 1 79 ? 3.732 -1.421 -23.932 1.00 93.69 79 ALA A O 1
ATOM 528 N N . ALA A 1 80 ? 4.152 0.207 -22.454 1.00 89.44 80 ALA A N 1
ATOM 529 C CA . ALA A 1 80 ? 4.930 1.038 -23.380 1.00 89.44 80 ALA A CA 1
ATOM 530 C C . ALA A 1 80 ? 6.352 0.496 -23.659 1.00 89.44 80 ALA A C 1
ATOM 532 O O . ALA A 1 80 ? 7.039 1.009 -24.540 1.00 89.44 80 ALA A O 1
ATOM 533 N N . GLY A 1 81 ? 6.805 -0.531 -22.928 1.00 81.25 81 GLY A N 1
ATOM 534 C CA . GLY A 1 81 ? 7.952 -1.368 -23.306 1.00 81.25 81 GLY A CA 1
ATOM 535 C C . GLY A 1 81 ? 9.354 -0.853 -22.952 1.00 81.25 81 GLY A C 1
ATOM 536 O O . GLY A 1 81 ? 10.329 -1.564 -23.184 1.00 81.25 81 GLY A O 1
ATOM 537 N N . SER A 1 82 ? 9.508 0.338 -22.363 1.00 90.75 82 SER A N 1
ATOM 538 C CA . SER A 1 82 ? 10.823 0.799 -21.885 1.00 90.75 82 SER A CA 1
ATOM 539 C C . SER A 1 82 ? 11.124 0.246 -20.493 1.00 90.75 82 SER A C 1
ATOM 541 O O . SER A 1 82 ? 10.694 0.815 -19.490 1.00 90.75 82 SER A O 1
ATOM 543 N N . GLU A 1 83 ? 11.893 -0.843 -20.412 1.00 91.12 83 GLU A N 1
ATOM 544 C CA . GLU A 1 83 ? 12.249 -1.461 -19.127 1.00 91.12 83 GLU A CA 1
ATOM 545 C C . GLU A 1 83 ? 13.013 -0.491 -18.208 1.00 91.12 83 GLU A C 1
ATOM 547 O O . GLU A 1 83 ? 12.676 -0.334 -17.033 1.00 91.12 83 GLU A O 1
ATOM 552 N N . ALA A 1 84 ? 14.015 0.211 -18.744 1.00 92.88 84 ALA A N 1
ATOM 553 C CA . ALA A 1 84 ? 14.790 1.186 -17.980 1.00 92.88 84 ALA A CA 1
ATOM 554 C C . ALA A 1 84 ? 13.913 2.351 -17.491 1.00 92.88 84 ALA A C 1
ATOM 556 O O . ALA A 1 84 ? 13.992 2.743 -16.325 1.00 92.88 84 ALA A O 1
ATOM 557 N N . GLY A 1 85 ? 13.030 2.862 -18.358 1.00 93.56 85 GLY A N 1
ATOM 558 C CA . GLY A 1 85 ? 12.081 3.915 -17.999 1.00 93.56 85 GLY A CA 1
ATOM 559 C C . GLY A 1 85 ? 11.083 3.459 -16.935 1.00 93.56 85 GLY A C 1
ATOM 560 O O . GLY A 1 85 ? 10.767 4.216 -16.017 1.00 93.56 85 GLY A O 1
ATOM 561 N N . TYR A 1 86 ? 10.632 2.206 -17.009 1.00 96.06 86 TYR A N 1
ATOM 562 C CA . TYR A 1 86 ? 9.729 1.622 -16.026 1.00 96.06 86 TYR A CA 1
ATOM 563 C C . TYR A 1 86 ? 10.399 1.440 -14.657 1.00 96.06 86 TYR A C 1
ATOM 565 O O . TYR A 1 86 ? 9.849 1.859 -13.638 1.00 96.06 86 TYR A O 1
ATOM 573 N N . ARG A 1 87 ? 11.628 0.909 -14.624 1.00 95.38 87 ARG A N 1
ATOM 574 C CA . ARG A 1 87 ? 12.427 0.788 -13.392 1.00 95.38 87 ARG A CA 1
ATOM 575 C C . ARG A 1 87 ? 12.654 2.144 -12.725 1.00 95.38 87 ARG A C 1
ATOM 577 O O . ARG A 1 87 ? 12.503 2.252 -11.508 1.00 95.38 87 ARG A O 1
ATOM 584 N N . ALA A 1 88 ? 12.988 3.170 -13.510 1.00 94.88 88 ALA A N 1
ATOM 585 C CA . ALA A 1 88 ? 13.155 4.532 -13.008 1.00 94.88 88 ALA A CA 1
ATOM 586 C C . ALA A 1 88 ? 11.842 5.079 -12.429 1.00 94.88 88 ALA A C 1
ATOM 588 O O . ALA A 1 88 ? 11.837 5.594 -11.314 1.00 94.88 88 ALA A O 1
ATOM 589 N N . PHE A 1 89 ? 10.725 4.887 -13.135 1.00 95.69 89 PHE A N 1
ATOM 590 C CA . PHE A 1 89 ? 9.398 5.293 -12.677 1.00 95.69 89 PHE A CA 1
ATOM 591 C C . PHE A 1 89 ? 9.017 4.668 -11.326 1.00 95.69 89 PHE A C 1
ATOM 593 O O . PHE A 1 89 ? 8.680 5.405 -10.400 1.00 95.69 89 PHE A O 1
ATOM 600 N N . VAL A 1 90 ? 9.113 3.340 -11.174 1.00 96.19 90 VAL A N 1
ATOM 601 C CA . VAL A 1 90 ? 8.792 2.690 -9.887 1.00 96.19 90 VAL A CA 1
ATOM 602 C C . VAL A 1 90 ? 9.774 3.126 -8.795 1.00 96.19 90 VAL A C 1
ATOM 604 O O . VAL A 1 90 ? 9.392 3.305 -7.639 1.00 96.19 90 VAL A O 1
ATOM 607 N N . GLY A 1 91 ? 11.039 3.358 -9.162 1.00 95.06 91 GLY A N 1
ATOM 608 C CA . GLY A 1 91 ? 12.046 3.932 -8.277 1.00 95.06 91 GLY A CA 1
ATOM 609 C C . GLY A 1 91 ? 11.633 5.284 -7.695 1.00 95.06 91 GLY A C 1
ATOM 610 O O . GLY A 1 91 ? 11.671 5.452 -6.474 1.00 95.06 91 GLY A O 1
ATOM 611 N N . SER A 1 92 ? 11.208 6.210 -8.556 1.00 94.88 92 SER A N 1
ATOM 612 C CA . SER A 1 92 ? 10.719 7.536 -8.167 1.00 94.88 92 SER A CA 1
ATOM 613 C C . SER A 1 92 ? 9.444 7.454 -7.332 1.00 94.88 92 SER A C 1
ATOM 615 O O . SER A 1 92 ? 9.395 8.061 -6.267 1.00 94.88 92 SER A O 1
ATOM 617 N N . ALA A 1 93 ? 8.465 6.645 -7.749 1.00 94.56 93 ALA A N 1
ATOM 618 C CA . ALA A 1 93 ? 7.211 6.467 -7.014 1.00 94.56 93 ALA A CA 1
ATOM 619 C C . ALA A 1 93 ? 7.448 5.955 -5.583 1.00 94.56 93 ALA A C 1
ATOM 621 O O . ALA A 1 93 ? 6.847 6.439 -4.628 1.00 94.56 93 ALA A O 1
ATOM 622 N N . ALA A 1 94 ? 8.382 5.019 -5.403 1.00 93.38 94 ALA A N 1
ATOM 623 C CA . ALA A 1 94 ? 8.729 4.511 -4.080 1.00 93.38 94 ALA A CA 1
ATOM 624 C C . ALA A 1 94 ? 9.454 5.546 -3.203 1.00 93.38 94 ALA A C 1
ATOM 626 O O . ALA A 1 94 ? 9.276 5.551 -1.985 1.00 93.38 94 ALA A O 1
ATOM 627 N N . ALA A 1 95 ? 10.284 6.408 -3.797 1.00 92.75 95 ALA A N 1
ATOM 628 C CA . ALA A 1 95 ? 10.953 7.486 -3.071 1.00 92.75 95 ALA A CA 1
ATOM 629 C C . ALA A 1 95 ? 9.961 8.572 -2.627 1.00 92.75 95 ALA A C 1
ATOM 631 O O . ALA A 1 95 ? 10.016 9.017 -1.480 1.00 92.75 95 ALA A O 1
ATOM 632 N N . GLU A 1 96 ? 9.033 8.946 -3.509 1.00 92.06 96 GLU A N 1
ATOM 633 C CA . GLU A 1 96 ? 7.943 9.878 -3.216 1.00 92.06 96 GLU A CA 1
ATOM 634 C C . GLU A 1 96 ? 7.042 9.338 -2.102 1.00 92.06 96 GLU A C 1
ATOM 636 O O . GLU A 1 96 ? 6.838 10.009 -1.091 1.00 92.06 96 GLU A O 1
ATOM 641 N N . TYR A 1 97 ? 6.603 8.083 -2.220 1.00 91.50 97 TYR A N 1
ATOM 642 C CA . TYR A 1 97 ? 5.815 7.424 -1.184 1.00 91.50 97 TYR A CA 1
ATOM 643 C C . TYR A 1 97 ? 6.516 7.447 0.185 1.00 91.50 97 TYR A C 1
ATOM 645 O O . TYR A 1 97 ? 5.898 7.811 1.182 1.00 91.50 97 TYR A O 1
ATOM 653 N N . ARG A 1 98 ? 7.816 7.126 0.249 1.00 90.25 98 ARG A N 1
ATOM 654 C CA . ARG A 1 98 ? 8.600 7.191 1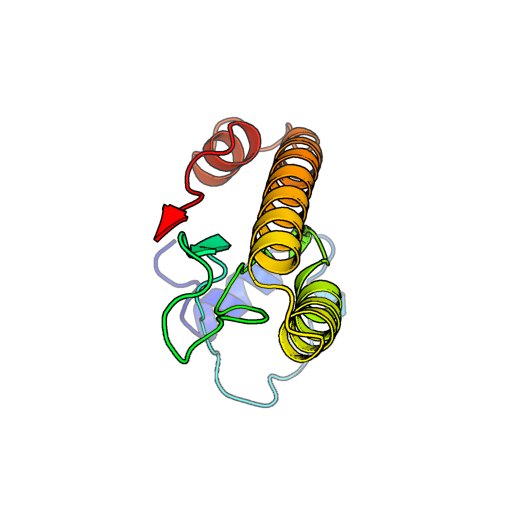.497 1.00 90.25 98 ARG A CA 1
ATOM 655 C C . ARG A 1 98 ? 8.604 8.585 2.122 1.00 90.25 98 ARG A C 1
ATOM 657 O O . ARG A 1 98 ? 8.537 8.706 3.343 1.00 90.25 98 ARG A O 1
ATOM 664 N N . ALA A 1 99 ? 8.705 9.633 1.304 1.00 90.25 99 ALA A N 1
ATOM 665 C CA . ALA A 1 99 ? 8.664 11.010 1.785 1.00 90.25 99 ALA A CA 1
ATOM 666 C C . ALA A 1 99 ? 7.291 11.356 2.379 1.00 90.25 99 ALA A C 1
ATOM 668 O O . ALA A 1 99 ? 7.228 11.761 3.540 1.00 90.25 99 ALA A O 1
ATOM 669 N N . VAL A 1 100 ? 6.212 11.097 1.632 1.00 89.31 100 VAL A N 1
ATOM 670 C CA . VAL A 1 100 ? 4.829 11.342 2.081 1.00 89.31 100 VAL A CA 1
ATOM 671 C C . VAL A 1 100 ? 4.512 10.545 3.344 1.00 89.31 100 VAL A C 1
ATOM 673 O O . VAL A 1 100 ? 3.939 11.073 4.292 1.00 89.31 100 VAL A O 1
ATOM 676 N N . ARG A 1 101 ? 4.923 9.276 3.401 1.00 89.06 101 ARG A N 1
ATOM 677 C CA . ARG A 1 101 ? 4.714 8.413 4.565 1.00 89.06 101 ARG A CA 1
ATOM 678 C C . ARG A 1 101 ? 5.340 9.009 5.825 1.00 89.06 101 ARG A C 1
ATOM 680 O O . ARG A 1 101 ? 4.654 9.130 6.837 1.00 89.06 101 ARG A O 1
ATOM 687 N N . ARG A 1 102 ? 6.618 9.401 5.775 1.00 89.19 102 ARG A N 1
ATOM 688 C CA . ARG A 1 102 ? 7.293 10.021 6.929 1.00 89.19 102 ARG A CA 1
ATOM 689 C C . ARG A 1 102 ? 6.603 11.302 7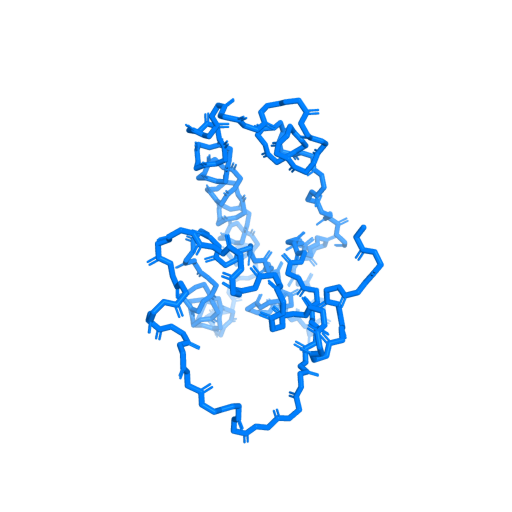.375 1.00 89.19 102 ARG A C 1
ATOM 691 O O . ARG A 1 102 ? 6.466 11.521 8.572 1.00 89.19 102 ARG A O 1
ATOM 698 N N . GLU A 1 103 ? 6.168 12.125 6.427 1.00 89.81 103 GLU A N 1
ATOM 699 C CA . GLU A 1 103 ? 5.453 13.366 6.718 1.00 89.81 103 GLU A CA 1
ATOM 700 C C . GLU A 1 103 ? 4.122 13.094 7.432 1.00 89.81 103 GLU A C 1
ATOM 702 O O . GLU A 1 103 ? 3.916 13.564 8.550 1.00 89.81 103 GLU A O 1
ATOM 707 N N . VAL A 1 104 ? 3.262 12.259 6.841 1.00 89.25 104 VAL A N 1
ATOM 708 C CA . VAL A 1 104 ? 1.927 11.952 7.372 1.00 89.25 104 VAL A CA 1
ATOM 709 C C . VAL A 1 104 ? 2.001 11.294 8.751 1.00 89.25 104 VAL A C 1
ATOM 711 O O . VAL A 1 104 ? 1.284 11.701 9.665 1.00 89.25 104 VAL A O 1
ATOM 714 N N . TYR A 1 105 ? 2.874 10.297 8.939 1.00 89.94 105 TYR A N 1
ATOM 715 C CA . TYR A 1 105 ? 3.045 9.670 10.256 1.00 89.94 105 TYR A CA 1
ATOM 716 C C . TYR A 1 105 ? 3.765 10.592 11.253 1.00 89.94 105 TYR A C 1
ATOM 718 O O . TYR A 1 105 ? 3.527 10.479 12.453 1.00 89.94 105 TYR A O 1
ATOM 726 N N . GLY A 1 106 ? 4.601 11.520 10.779 1.00 89.44 106 GLY A N 1
ATOM 727 C CA . GLY A 1 106 ? 5.304 12.504 11.603 1.00 89.44 106 GLY A CA 1
ATOM 728 C C . GLY A 1 106 ? 4.406 13.604 12.177 1.00 89.44 106 GLY A C 1
ATOM 729 O O . GLY A 1 106 ? 4.748 14.189 13.203 1.00 89.44 106 GLY A O 1
ATOM 730 N N . TRP A 1 107 ? 3.242 13.867 11.577 1.00 90.31 107 TRP A N 1
ATOM 731 C CA . TRP A 1 107 ? 2.264 14.813 12.128 1.00 90.31 107 TRP A CA 1
ATOM 732 C C . TRP A 1 107 ? 1.621 14.327 13.436 1.00 90.31 107 TRP A C 1
ATOM 734 O O . TRP A 1 107 ? 1.110 15.135 14.215 1.00 90.31 107 TRP A O 1
ATOM 744 N N . GLU A 1 108 ? 1.632 13.019 13.704 1.00 90.19 108 GLU A N 1
ATOM 745 C CA . GLU A 1 108 ? 0.977 12.438 14.872 1.00 90.19 108 GLU A CA 1
ATOM 746 C C . GLU A 1 108 ? 1.912 12.338 16.086 1.00 90.19 108 GLU A C 1
ATOM 748 O O . GLU A 1 108 ? 2.609 11.345 16.297 1.00 90.19 108 GLU A O 1
ATOM 753 N N . ALA A 1 109 ? 1.875 13.355 16.946 1.00 89.00 109 ALA A N 1
ATOM 754 C CA . ALA A 1 109 ? 2.667 13.378 18.176 1.00 89.00 109 ALA A CA 1
ATOM 755 C C . ALA A 1 109 ? 2.001 12.664 19.370 1.00 89.00 109 ALA A C 1
ATOM 757 O O . ALA A 1 109 ? 2.697 12.264 20.307 1.00 89.00 109 ALA A O 1
ATOM 758 N N . ARG A 1 110 ? 0.670 12.465 19.372 1.00 91.69 110 ARG A N 1
ATOM 759 C CA . ARG A 1 110 ? -0.076 11.946 20.544 1.00 91.69 110 ARG A CA 1
ATOM 760 C C . ARG A 1 110 ? 0.333 10.524 20.920 1.00 91.69 110 ARG A C 1
ATOM 762 O O . ARG A 1 110 ? 0.154 10.115 22.064 1.00 91.69 110 ARG A O 1
ATOM 769 N N . PHE A 1 111 ? 0.878 9.774 19.964 1.00 88.88 111 PHE A N 1
ATOM 770 C CA . PHE A 1 111 ? 1.224 8.364 20.124 1.00 88.88 111 PHE A CA 1
ATOM 771 C C . PHE A 1 111 ? 2.718 8.072 19.936 1.00 88.88 111 PHE A C 1
ATOM 773 O O . PHE A 1 111 ? 3.081 6.916 19.724 1.00 88.88 111 PHE A O 1
ATOM 780 N N . ALA A 1 112 ? 3.594 9.076 20.057 1.00 84.62 112 ALA A N 1
ATOM 781 C CA . ALA A 1 112 ? 5.035 8.938 19.810 1.00 84.62 112 ALA A CA 1
ATOM 782 C C . ALA A 1 112 ? 5.727 7.825 20.635 1.00 84.62 112 ALA A C 1
ATOM 784 O O . ALA A 1 112 ? 6.710 7.235 20.193 1.00 84.62 112 ALA A O 1
ATOM 785 N N . GLY A 1 113 ? 5.198 7.485 21.818 1.00 87.69 113 GLY A N 1
ATOM 786 C CA . GLY A 1 113 ? 5.709 6.383 22.647 1.00 87.69 113 GLY A CA 1
ATOM 787 C C . GLY A 1 113 ? 5.373 4.973 22.133 1.00 87.69 113 GLY A C 1
ATOM 788 O O . GLY A 1 113 ? 5.943 3.990 22.607 1.00 87.69 113 GLY A O 1
ATOM 789 N N . ASN A 1 114 ? 4.458 4.838 21.171 1.00 91.50 114 ASN A N 1
ATOM 790 C CA . ASN A 1 114 ? 4.040 3.551 20.625 1.00 91.50 114 ASN A CA 1
ATOM 791 C C . ASN A 1 114 ? 4.943 3.134 19.452 1.00 91.50 114 ASN A C 1
ATOM 793 O O . ASN A 1 114 ? 5.163 3.909 18.521 1.00 91.50 114 ASN A O 1
ATOM 797 N N . ALA A 1 115 ? 5.416 1.881 19.468 1.00 89.50 115 ALA A N 1
ATOM 798 C CA . ALA A 1 115 ? 6.295 1.341 18.430 1.00 89.50 115 ALA A CA 1
ATOM 799 C C . ALA A 1 115 ? 5.718 1.475 17.014 1.00 89.50 115 ALA A C 1
ATOM 801 O O . ALA A 1 115 ? 6.436 1.868 16.106 1.00 89.50 115 ALA A O 1
ATOM 802 N N . PHE A 1 116 ? 4.410 1.260 16.842 1.00 87.81 116 PHE A N 1
ATOM 803 C CA . PHE A 1 116 ? 3.741 1.396 15.549 1.00 87.81 116 PHE A CA 1
ATOM 804 C C . PHE A 1 116 ? 3.948 2.777 14.914 1.00 87.81 116 PHE A C 1
ATOM 806 O O . PHE A 1 116 ? 4.211 2.852 13.715 1.00 87.81 116 PHE A O 1
ATOM 813 N N . TRP A 1 117 ? 3.803 3.845 15.705 1.00 88.94 117 TRP A N 1
ATOM 814 C CA . TRP A 1 117 ? 3.883 5.228 15.232 1.00 88.94 117 TRP A CA 1
ATOM 815 C C . TRP A 1 117 ? 5.330 5.663 15.036 1.00 88.94 117 TRP A C 1
ATOM 817 O O . TRP A 1 117 ? 5.668 6.192 13.979 1.00 88.94 117 TRP A O 1
ATOM 827 N N . ARG A 1 118 ? 6.197 5.358 16.009 1.00 88.88 118 ARG A N 1
ATOM 828 C CA . ARG A 1 118 ? 7.631 5.655 15.928 1.00 88.88 118 ARG A CA 1
ATOM 829 C C . ARG A 1 118 ? 8.276 4.995 14.712 1.00 88.88 118 ARG A C 1
ATOM 831 O O . ARG A 1 118 ? 8.939 5.672 13.935 1.00 88.88 118 ARG A O 1
ATOM 838 N N . ASP A 1 119 ? 8.037 3.701 14.510 1.00 88.94 119 ASP A N 1
ATOM 839 C CA . ASP A 1 119 ? 8.652 2.965 13.406 1.00 88.94 119 ASP A CA 1
ATOM 840 C C . ASP A 1 119 ? 8.229 3.551 12.049 1.00 88.94 119 ASP A C 1
ATOM 842 O O . ASP A 1 119 ? 9.033 3.610 11.129 1.00 88.94 119 ASP A O 1
ATOM 846 N N . ARG A 1 120 ? 6.997 4.056 11.914 1.00 87.81 120 ARG A N 1
ATOM 847 C CA . ARG A 1 120 ? 6.510 4.642 10.654 1.00 87.81 120 ARG A CA 1
ATOM 848 C C . ARG A 1 120 ? 6.981 6.072 10.420 1.00 87.81 120 ARG A C 1
ATOM 850 O O . ARG A 1 120 ? 7.312 6.403 9.285 1.00 87.81 120 ARG A O 1
ATOM 857 N N . ALA A 1 121 ? 7.071 6.882 11.473 1.00 84.75 121 ALA A N 1
ATOM 858 C CA . ALA A 1 121 ? 7.672 8.213 11.405 1.00 84.75 121 ALA A CA 1
ATOM 859 C C . ALA A 1 121 ? 9.164 8.144 11.017 1.00 84.75 121 ALA A C 1
ATOM 861 O O . ALA A 1 121 ? 9.660 8.986 10.273 1.00 84.75 121 ALA A O 1
ATOM 862 N N . GLU A 1 122 ? 9.863 7.095 11.458 1.00 85.06 122 GLU A N 1
ATOM 863 C CA . GLU A 1 122 ? 11.275 6.828 11.148 1.00 85.06 122 GLU A CA 1
ATOM 864 C C . GLU A 1 122 ? 11.475 5.989 9.868 1.00 85.06 122 GLU A C 1
ATOM 866 O O . GLU A 1 122 ? 12.594 5.582 9.562 1.00 85.06 122 GLU A O 1
ATOM 871 N N . ASP A 1 123 ? 10.400 5.718 9.119 1.00 77.88 123 ASP A N 1
ATOM 872 C CA . ASP A 1 123 ? 10.387 4.919 7.884 1.00 77.88 123 ASP A CA 1
ATOM 873 C C . ASP A 1 123 ? 10.929 3.483 8.006 1.00 77.88 123 ASP A C 1
ATOM 875 O O . ASP A 1 123 ? 11.405 2.871 7.048 1.00 77.88 123 ASP A O 1
ATOM 879 N N . ARG A 1 124 ? 10.830 2.906 9.201 1.00 76.00 124 ARG A N 1
ATOM 880 C CA . ARG A 1 124 ? 11.131 1.501 9.466 1.00 76.00 124 ARG A CA 1
ATOM 881 C C . ARG A 1 124 ? 9.975 0.616 8.978 1.00 76.00 124 ARG A C 1
ATOM 883 O O . ARG A 1 124 ? 8.796 0.981 9.060 1.00 76.00 124 ARG A O 1
ATOM 890 N N . GLY A 1 125 ? 10.320 -0.561 8.451 1.00 66.38 125 GLY A N 1
ATOM 891 C CA . GLY A 1 125 ? 9.354 -1.576 8.006 1.00 66.38 125 GLY A CA 1
ATOM 892 C C . GLY A 1 125 ? 8.887 -1.474 6.549 1.00 66.38 125 GLY A C 1
ATOM 893 O O . GLY A 1 125 ? 7.858 -2.056 6.222 1.00 66.38 125 GLY A O 1
ATOM 894 N N . LEU A 1 126 ? 9.603 -0.747 5.683 1.00 67.56 126 LEU A N 1
ATOM 895 C CA . LEU A 1 126 ? 9.449 -0.894 4.234 1.00 67.56 126 LEU A CA 1
ATOM 896 C C . LEU A 1 126 ? 10.326 -2.030 3.726 1.00 67.56 126 LEU A C 1
ATOM 898 O O . LEU A 1 126 ? 11.548 -1.889 3.657 1.00 67.56 126 LEU A O 1
ATOM 902 N N . GLU A 1 127 ? 9.696 -3.135 3.351 1.00 69.56 127 GLU A N 1
ATOM 903 C CA . GLU A 1 127 ? 10.402 -4.284 2.801 1.00 69.56 127 GLU A CA 1
ATOM 904 C C . GLU A 1 127 ? 10.752 -4.031 1.331 1.00 69.56 127 GLU A C 1
ATOM 906 O O . GLU A 1 127 ? 9.922 -3.603 0.523 1.00 69.56 127 GLU A O 1
ATOM 911 N N . VAL A 1 128 ? 12.022 -4.256 0.999 1.00 68.00 128 VAL A N 1
ATOM 912 C CA . VAL A 1 128 ? 12.479 -4.371 -0.385 1.00 68.00 128 VAL A CA 1
ATOM 913 C C . VAL A 1 128 ? 12.645 -5.862 -0.638 1.00 68.00 128 VAL A C 1
ATOM 915 O O . VAL A 1 128 ? 13.472 -6.492 0.021 1.00 68.00 128 VAL A O 1
ATOM 918 N N . SER A 1 129 ? 11.811 -6.410 -1.518 1.00 62.62 129 SER A N 1
ATOM 919 C CA . SER A 1 129 ? 11.753 -7.841 -1.845 1.00 62.62 129 SER A CA 1
ATOM 920 C C . SER A 1 129 ? 12.372 -8.139 -3.198 1.00 62.62 129 SER A C 1
ATOM 922 O O . SER A 1 129 ? 12.283 -7.262 -4.087 1.00 62.62 129 SER A O 1
#

Radius of gyration: 18.11 Å; chains: 1; bounding box: 40×27×46 Å